Protein AF-A0A7K0M0N7-F1 (afdb_monomer)

Secondary structure (DSSP, 8-state):
----------TT-EEEEEETTHHHHHHHTT-EE--GGG-SEEEEEEETTTB--HHHHHHHHHHHHTT--EEEEEE-----

Structure (mmCIF, N/CA/C/O backbone):
data_AF-A0A7K0M0N7-F1
#
_entry.id   AF-A0A7K0M0N7-F1
#
loop_
_atom_site.group_PDB
_atom_site.id
_atom_site.type_symbol
_atom_site.label_atom_id
_atom_site.label_alt_id
_atom_site.label_comp_id
_atom_site.label_asym_id
_atom_site.label_entity_id
_atom_site.label_seq_id
_atom_site.pdbx_PDB_ins_code
_atom_site.Cartn_x
_atom_site.Cartn_y
_atom_site.Cartn_z
_atom_site.occupancy
_atom_site.B_iso_or_equiv
_atom_site.auth_seq_id
_atom_site.auth_comp_id
_atom_site.auth_asym_id
_atom_site.auth_atom_id
_atom_site.pdbx_PDB_model_num
ATOM 1 N N . MET A 1 1 ? 5.433 -16.964 26.948 1.00 43.97 1 MET A N 1
ATOM 2 C CA . MET A 1 1 ? 4.970 -16.862 25.549 1.00 43.97 1 MET A CA 1
ATOM 3 C C . MET A 1 1 ? 4.186 -15.570 25.431 1.00 43.97 1 MET A C 1
ATOM 5 O O . MET A 1 1 ? 3.287 -15.377 26.239 1.00 43.97 1 MET A O 1
ATOM 9 N N . SER A 1 2 ? 4.560 -14.671 24.519 1.00 58.09 2 SER A N 1
ATOM 10 C CA . SER A 1 2 ? 3.725 -13.505 24.206 1.00 58.09 2 SER A CA 1
ATOM 11 C C . SER A 1 2 ? 2.468 -14.012 23.491 1.00 58.09 2 SER A C 1
ATOM 13 O O . SER A 1 2 ? 2.628 -14.819 22.571 1.00 58.09 2 SER A O 1
ATOM 15 N N . PRO A 1 3 ? 1.243 -13.636 23.892 1.00 58.75 3 PRO A N 1
ATOM 16 C CA . PRO A 1 3 ? 0.074 -13.958 23.093 1.00 58.75 3 PRO A CA 1
ATOM 17 C C . PRO A 1 3 ? 0.236 -13.238 21.752 1.00 58.75 3 PRO A C 1
ATOM 19 O O . PRO A 1 3 ? 0.329 -12.014 21.711 1.00 58.75 3 PRO A O 1
ATOM 22 N N . GLN A 1 4 ? 0.330 -13.989 20.653 1.00 56.72 4 GLN A N 1
ATOM 23 C CA . GLN A 1 4 ? 0.195 -13.401 19.325 1.00 56.72 4 GLN A CA 1
ATOM 24 C C . GLN A 1 4 ? -1.191 -12.760 19.259 1.00 56.72 4 GLN A C 1
ATOM 26 O O . GLN A 1 4 ? -2.209 -13.451 19.226 1.00 56.72 4 GLN A O 1
ATOM 31 N N . ILE A 1 5 ? -1.225 -11.430 19.312 1.00 59.62 5 ILE A N 1
ATOM 32 C CA . ILE A 1 5 ? -2.438 -10.654 19.104 1.00 59.62 5 ILE A CA 1
ATOM 33 C C . ILE A 1 5 ? -2.689 -10.694 17.600 1.00 59.62 5 ILE A C 1
ATOM 35 O O . ILE A 1 5 ? -2.134 -9.899 16.849 1.00 59.62 5 ILE A O 1
ATOM 39 N N . TYR A 1 6 ? -3.485 -11.660 17.157 1.00 54.91 6 TYR A N 1
ATOM 40 C CA . TYR A 1 6 ? -4.168 -11.561 15.877 1.00 54.91 6 TYR A CA 1
ATOM 41 C C . TYR A 1 6 ? -5.444 -10.764 16.152 1.00 54.91 6 TYR A C 1
ATOM 43 O O . TYR A 1 6 ? -6.396 -11.350 16.678 1.00 54.91 6 TYR A O 1
ATOM 51 N N . PRO A 1 7 ? -5.495 -9.441 15.900 1.00 56.25 7 PRO A N 1
ATOM 52 C CA . PRO A 1 7 ? -6.785 -8.770 15.894 1.00 56.25 7 PRO A CA 1
ATOM 53 C C . PRO A 1 7 ? -7.674 -9.540 14.914 1.00 56.25 7 PRO A C 1
ATOM 55 O O . PRO A 1 7 ? -7.242 -9.871 13.808 1.00 56.25 7 PRO A O 1
ATOM 58 N N . GLN A 1 8 ? -8.877 -9.915 15.353 1.00 59.19 8 GLN A N 1
ATOM 59 C CA . GLN A 1 8 ? -9.833 -10.563 14.462 1.00 59.19 8 GLN A CA 1
ATOM 60 C C . GLN A 1 8 ? -9.996 -9.668 13.234 1.00 59.19 8 GLN A C 1
ATOM 62 O O . GLN A 1 8 ? -10.256 -8.472 13.382 1.00 59.19 8 GLN A O 1
ATOM 67 N N . ILE A 1 9 ? -9.796 -10.234 12.040 1.00 60.91 9 ILE A N 1
ATOM 68 C CA . ILE A 1 9 ? -10.017 -9.509 10.789 1.00 60.91 9 ILE A CA 1
ATOM 69 C C . ILE A 1 9 ? -11.478 -9.071 10.818 1.00 60.91 9 ILE A C 1
ATOM 71 O O . ILE A 1 9 ? -12.381 -9.913 10.808 1.00 60.91 9 ILE A O 1
ATOM 75 N N . LYS A 1 10 ? -11.707 -7.761 10.944 1.00 67.19 10 LYS A N 1
ATOM 76 C CA . LYS A 1 10 ? -13.058 -7.208 10.955 1.00 67.19 10 LYS A CA 1
ATOM 77 C C . LYS A 1 10 ? -13.749 -7.625 9.648 1.00 67.19 10 LYS A C 1
ATOM 79 O O . LYS A 1 10 ? -13.104 -7.564 8.600 1.00 67.19 10 LYS A O 1
ATOM 84 N N . PRO A 1 11 ? -15.042 -7.997 9.678 1.00 67.69 11 PRO A N 1
ATOM 85 C CA . PRO A 1 11 ? -15.796 -8.351 8.471 1.00 67.69 11 PRO A CA 1
ATOM 86 C C . PRO A 1 11 ? -15.765 -7.266 7.381 1.00 67.69 11 PRO A C 1
ATOM 88 O O . PRO A 1 11 ? -15.974 -7.567 6.212 1.00 67.69 11 PRO A O 1
ATOM 91 N N . GLU A 1 12 ? -15.474 -6.021 7.765 1.00 83.81 12 GLU A N 1
ATOM 92 C CA . GLU A 1 12 ? -15.436 -4.838 6.905 1.00 83.81 12 GLU A CA 1
ATOM 93 C C . GLU A 1 12 ? -14.076 -4.132 6.984 1.00 83.81 12 GLU A C 1
ATOM 95 O O . GLU A 1 12 ? -14.011 -2.927 7.231 1.00 83.81 12 GLU A O 1
ATOM 100 N N . LEU A 1 13 ? -12.991 -4.893 6.819 1.00 87.56 13 LEU A N 1
ATOM 101 C CA . LEU A 1 13 ? -11.621 -4.379 6.861 1.00 87.56 13 LEU A CA 1
ATOM 102 C C . LEU A 1 13 ? -11.482 -3.102 6.018 1.00 87.56 13 LEU A C 1
ATOM 104 O O . LEU A 1 13 ? -11.711 -3.135 4.807 1.00 87.56 13 LEU A O 1
ATOM 108 N N . GLN A 1 14 ? -11.118 -1.995 6.664 1.00 93.56 14 GLN A N 1
ATOM 109 C CA . GLN A 1 14 ? -10.9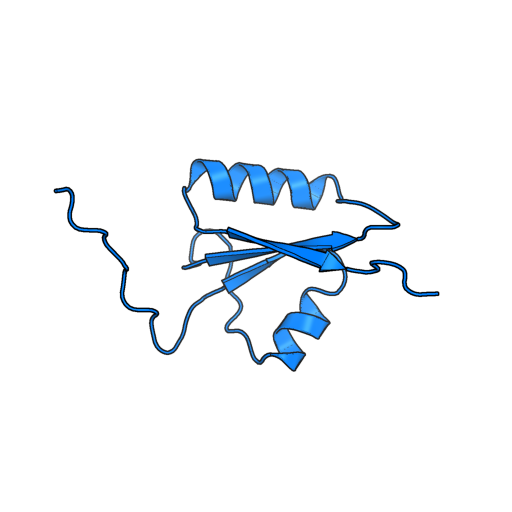11 -0.714 5.997 1.00 93.56 14 GLN A CA 1
ATOM 110 C C . GLN A 1 14 ? -9.472 -0.645 5.491 1.00 93.56 14 GLN A C 1
ATOM 112 O O . GLN A 1 14 ? -8.529 -0.804 6.270 1.00 93.56 14 GLN A O 1
ATOM 117 N N . VAL A 1 15 ? -9.287 -0.430 4.192 1.00 94.88 15 VAL A N 1
ATOM 118 C CA . VAL A 1 15 ? -7.976 -0.563 3.548 1.00 94.88 15 VAL A CA 1
ATOM 119 C C . VAL A 1 15 ? -7.596 0.720 2.825 1.00 94.88 15 VAL A C 1
ATOM 121 O O . VAL A 1 15 ? -8.350 1.224 1.998 1.00 94.88 15 VAL A O 1
ATOM 124 N N . CYS A 1 16 ? -6.397 1.229 3.084 1.00 96.31 16 CYS A N 1
ATOM 125 C CA . CYS A 1 16 ? -5.798 2.261 2.245 1.00 96.31 16 CYS A CA 1
ATOM 126 C C . CYS A 1 16 ? -5.060 1.585 1.083 1.00 96.31 16 CYS A C 1
ATOM 128 O O . CYS A 1 16 ? -4.179 0.761 1.318 1.00 96.31 16 CYS A O 1
ATOM 130 N N . VAL A 1 17 ? -5.413 1.897 -0.166 1.00 96.19 17 VAL A N 1
ATOM 131 C CA . VAL A 1 17 ? -4.760 1.312 -1.350 1.00 96.19 17 VAL A CA 1
ATOM 132 C C . VAL A 1 17 ? -4.039 2.407 -2.117 1.00 96.19 17 VAL A C 1
ATOM 134 O O . VAL A 1 17 ? -4.645 3.398 -2.516 1.00 96.19 17 VAL A O 1
ATOM 137 N N . VAL A 1 18 ? -2.739 2.220 -2.315 1.00 95.38 18 VAL A N 1
ATOM 138 C CA . VAL A 1 18 ? -1.808 3.234 -2.819 1.00 95.38 18 VAL A CA 1
ATOM 139 C C . VAL A 1 18 ? -1.059 2.672 -4.022 1.00 95.38 18 VAL A C 1
ATOM 141 O O . VAL A 1 18 ? -0.758 1.479 -4.058 1.00 95.38 18 VAL A O 1
ATOM 144 N N . GLY A 1 19 ? -0.742 3.522 -4.998 1.00 93.50 19 GLY A N 1
ATOM 145 C CA . GLY A 1 19 ? 0.002 3.148 -6.200 1.00 93.50 19 GLY A CA 1
ATOM 146 C C . GLY A 1 19 ? -0.852 2.995 -7.462 1.00 93.50 19 GLY A C 1
ATOM 147 O O . GLY A 1 19 ? -2.072 3.194 -7.469 1.00 93.50 19 GLY A O 1
ATOM 148 N N . LYS A 1 20 ? -0.178 2.660 -8.566 1.00 90.50 20 LYS A N 1
ATOM 149 C CA . LYS A 1 20 ? -0.778 2.500 -9.901 1.00 90.50 20 LYS A CA 1
ATOM 150 C C . LYS A 1 20 ? -1.867 1.418 -9.883 1.00 90.50 20 LYS A C 1
ATOM 152 O O . LYS A 1 20 ? -1.699 0.386 -9.242 1.00 90.50 20 LYS A O 1
ATOM 157 N N . SER A 1 21 ? -2.978 1.654 -10.585 1.00 88.69 21 SER A N 1
ATOM 158 C CA . SER A 1 21 ? -4.153 0.759 -10.627 1.00 88.69 21 SER A CA 1
ATOM 159 C C . SER A 1 21 ? -4.857 0.522 -9.279 1.00 88.69 21 SER A C 1
ATOM 161 O O . SER A 1 21 ? -5.689 -0.377 -9.166 1.00 88.69 21 SER A O 1
ATOM 163 N N . SER A 1 22 ? -4.595 1.344 -8.255 1.00 91.12 22 SER A N 1
ATOM 164 C CA . SER A 1 22 ? -5.254 1.239 -6.942 1.00 91.12 22 SER A CA 1
ATOM 165 C C . SER A 1 22 ? -6.780 1.280 -7.023 1.00 91.12 22 SER A C 1
ATOM 167 O O . SER A 1 22 ? -7.439 0.469 -6.370 1.00 91.12 22 SER A O 1
ATOM 169 N N . GLY A 1 23 ? -7.343 2.165 -7.852 1.00 90.69 23 GLY A N 1
ATOM 170 C CA . GLY A 1 23 ? -8.788 2.249 -8.086 1.00 90.69 23 GLY A CA 1
ATOM 171 C C . GLY A 1 23 ? -9.365 0.955 -8.667 1.00 90.69 23 GLY A C 1
ATOM 172 O O . GLY A 1 23 ? -10.290 0.385 -8.096 1.00 90.69 23 GLY A O 1
ATOM 173 N N . GLU A 1 24 ? -8.756 0.445 -9.739 1.00 91.00 24 GLU A N 1
ATOM 174 C CA . GLU A 1 24 ? -9.186 -0.776 -10.438 1.00 91.00 24 GLU A CA 1
ATOM 175 C C . GLU A 1 24 ? -9.118 -2.010 -9.527 1.00 91.00 24 GLU A C 1
ATOM 177 O O . GLU A 1 24 ? -10.067 -2.790 -9.450 1.00 91.00 24 GLU A O 1
ATOM 182 N N . ILE A 1 25 ? -8.012 -2.176 -8.792 1.00 88.56 25 ILE A N 1
ATOM 183 C CA . ILE A 1 25 ? -7.826 -3.291 -7.853 1.00 88.56 25 ILE A CA 1
ATOM 184 C C . ILE A 1 25 ? -8.859 -3.223 -6.728 1.00 88.56 25 ILE A C 1
ATOM 186 O O . ILE A 1 25 ? -9.439 -4.241 -6.346 1.00 88.56 25 ILE A O 1
ATOM 190 N N . SER A 1 26 ? -9.110 -2.027 -6.206 1.00 91.75 26 SER A N 1
ATOM 191 C CA . SER A 1 26 ? -10.036 -1.858 -5.088 1.00 91.75 26 SER A CA 1
ATOM 192 C C . SER A 1 26 ? -11.477 -2.117 -5.492 1.00 91.75 26 SER A C 1
ATOM 194 O O . SER A 1 26 ? -12.213 -2.744 -4.732 1.00 91.75 26 SER A O 1
ATOM 196 N N . GLU A 1 27 ? -11.861 -1.718 -6.703 1.00 91.94 27 GLU A N 1
ATOM 197 C CA . GLU A 1 27 ? -13.164 -2.050 -7.274 1.00 91.94 27 GLU A CA 1
ATOM 198 C C . GLU A 1 27 ? -13.299 -3.558 -7.528 1.00 91.94 27 GLU A C 1
ATOM 200 O O . GLU A 1 27 ? -14.271 -4.174 -7.085 1.00 91.94 27 GLU A O 1
ATOM 205 N N . TYR A 1 28 ? -12.303 -4.179 -8.171 1.00 90.88 28 TYR A N 1
ATOM 206 C CA . TYR A 1 28 ? -12.327 -5.602 -8.517 1.00 90.88 28 TYR A CA 1
ATOM 207 C C . TYR A 1 28 ? -12.489 -6.506 -7.286 1.00 90.88 28 TYR A C 1
ATOM 209 O O . TYR A 1 28 ? -13.319 -7.419 -7.282 1.00 90.88 28 TYR A O 1
ATOM 217 N N . PHE A 1 29 ? -11.730 -6.234 -6.220 1.00 88.75 29 PHE A N 1
ATOM 218 C CA . PHE A 1 29 ? -11.804 -6.989 -4.965 1.00 88.75 29 PHE A CA 1
ATOM 219 C C . PHE A 1 29 ? -12.875 -6.474 -3.995 1.00 88.75 29 PHE A C 1
ATOM 221 O O . PHE A 1 29 ? -13.046 -7.067 -2.930 1.00 88.75 29 PHE A O 1
ATOM 228 N N . LYS A 1 30 ? -13.611 -5.414 -4.356 1.00 90.94 30 LYS A N 1
AT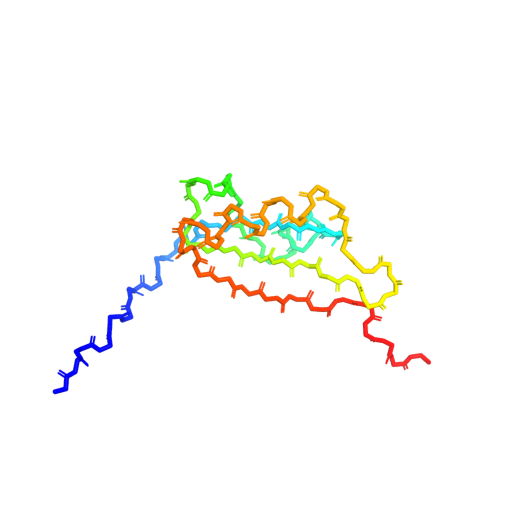OM 229 C CA . LYS A 1 30 ? -14.632 -4.768 -3.513 1.00 90.94 30 LYS A CA 1
ATOM 230 C C . LYS A 1 30 ? -14.088 -4.391 -2.130 1.00 90.94 30 LYS A C 1
ATOM 232 O O . LYS A 1 30 ? -14.703 -4.689 -1.107 1.00 90.94 30 LYS A O 1
ATOM 237 N N . LEU A 1 31 ? -12.905 -3.780 -2.108 1.00 91.50 31 LEU A N 1
ATOM 238 C CA . LEU A 1 31 ? -12.253 -3.338 -0.877 1.00 91.50 31 LEU A CA 1
ATOM 239 C C . LEU A 1 31 ? -12.953 -2.095 -0.319 1.00 91.50 31 LEU A C 1
ATOM 241 O O . LEU A 1 31 ? -13.286 -1.174 -1.066 1.00 91.50 31 LEU A O 1
ATOM 245 N N . ASN A 1 32 ? -13.114 -2.037 1.003 1.00 93.56 32 ASN A N 1
ATOM 246 C CA . ASN A 1 32 ? -13.614 -0.843 1.681 1.00 93.56 32 ASN A CA 1
ATOM 247 C C . ASN A 1 32 ? -12.479 0.178 1.797 1.00 93.56 32 ASN A C 1
ATOM 249 O O . ASN A 1 32 ? -11.697 0.143 2.749 1.00 93.56 32 ASN A O 1
ATOM 253 N N . GLN A 1 33 ? -12.350 1.048 0.795 1.00 93.50 33 GLN A N 1
ATOM 254 C CA . GLN A 1 33 ? -11.305 2.064 0.796 1.00 93.50 33 GLN A CA 1
ATOM 255 C C . GLN A 1 33 ? -11.537 3.134 1.863 1.00 93.50 33 GLN A C 1
ATOM 257 O O . GLN A 1 33 ? -12.638 3.666 1.998 1.00 93.50 33 GLN A O 1
ATOM 262 N N . THR A 1 34 ? -10.466 3.503 2.560 1.00 95.31 34 THR A N 1
ATOM 263 C CA . THR A 1 34 ? -10.466 4.601 3.531 1.00 95.31 34 THR A CA 1
ATOM 264 C C . THR A 1 34 ? -9.120 5.342 3.512 1.00 95.31 34 THR A C 1
ATOM 266 O O . THR A 1 34 ? -8.117 4.763 3.074 1.00 95.31 34 THR A O 1
ATOM 269 N N . PRO A 1 35 ? -9.051 6.609 3.966 1.00 95.12 35 PRO A N 1
ATOM 270 C CA . PRO A 1 35 ? -7.780 7.297 4.185 1.00 95.12 35 PRO A CA 1
ATOM 271 C C . PRO A 1 35 ? -6.882 6.542 5.174 1.00 95.12 35 PRO A C 1
ATOM 273 O O . PRO A 1 35 ? -7.375 5.901 6.101 1.00 95.12 35 PRO A O 1
ATOM 276 N N . LEU A 1 36 ? -5.561 6.638 5.004 1.00 95.25 36 LEU A N 1
ATOM 277 C CA . LEU A 1 36 ? -4.583 5.880 5.793 1.00 95.25 36 LEU A CA 1
ATOM 278 C C . LEU A 1 36 ? -4.768 6.041 7.311 1.00 95.25 36 LEU A C 1
ATOM 280 O O . LEU A 1 36 ? -4.622 5.074 8.053 1.00 95.25 36 LEU A O 1
ATOM 284 N N . GLU A 1 37 ? -5.144 7.232 7.772 1.00 94.12 37 GLU A N 1
ATOM 285 C CA . GLU A 1 37 ? -5.353 7.563 9.187 1.00 94.12 37 GLU A CA 1
ATOM 286 C C . GLU A 1 37 ? -6.505 6.776 9.829 1.00 94.12 37 GLU A C 1
ATOM 288 O O . GLU A 1 37 ? -6.612 6.710 11.052 1.00 94.12 37 GLU A O 1
ATOM 293 N N . GLN A 1 38 ? -7.384 6.203 9.007 1.00 93.81 38 GLN A N 1
ATOM 294 C CA . GLN A 1 38 ? -8.559 5.434 9.415 1.00 93.81 38 GLN A CA 1
ATOM 29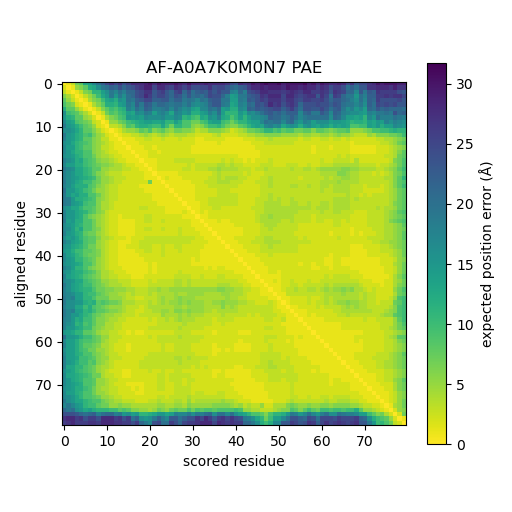5 C C . GLN A 1 38 ? -8.457 3.960 8.999 1.00 93.81 38 GLN A C 1
ATOM 297 O O . GLN A 1 38 ? -9.387 3.190 9.243 1.00 93.81 38 GLN A O 1
ATOM 302 N N . ALA A 1 39 ? -7.360 3.565 8.351 1.00 94.38 39 ALA A N 1
ATOM 303 C CA . ALA A 1 39 ? -7.205 2.244 7.769 1.00 94.38 39 ALA A CA 1
ATOM 304 C C . ALA A 1 39 ? -6.799 1.200 8.816 1.00 94.38 39 ALA A C 1
ATOM 306 O O . ALA A 1 39 ? -5.903 1.419 9.630 1.00 94.38 39 ALA A O 1
ATOM 307 N N . ASP A 1 40 ? -7.423 0.024 8.748 1.00 93.12 40 ASP 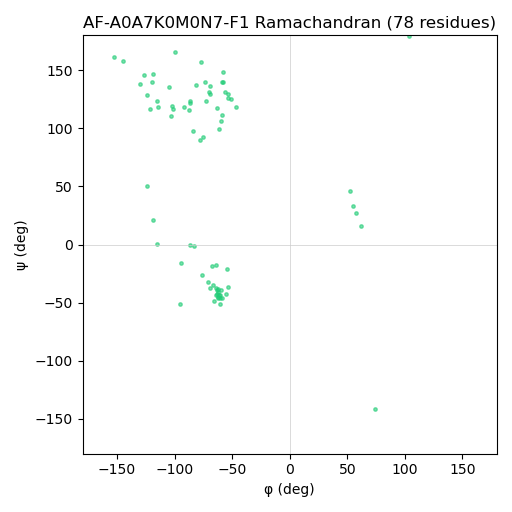A N 1
ATOM 308 C CA . ASP A 1 40 ? -6.988 -1.151 9.504 1.00 93.12 40 ASP A CA 1
ATOM 309 C C . ASP A 1 40 ? -5.731 -1.784 8.864 1.00 93.12 40 ASP A C 1
ATOM 311 O O . ASP A 1 40 ? -4.950 -2.448 9.547 1.00 93.12 40 ASP A O 1
ATOM 315 N N . ALA A 1 41 ? -5.542 -1.600 7.550 1.00 93.62 41 ALA A N 1
ATOM 316 C CA . ALA A 1 41 ? -4.389 -2.075 6.788 1.00 93.62 41 ALA A CA 1
ATOM 317 C C . ALA A 1 41 ? -4.109 -1.198 5.554 1.00 93.62 41 ALA A C 1
ATOM 319 O O . ALA A 1 41 ? -4.993 -0.501 5.054 1.00 93.62 41 ALA A O 1
ATOM 320 N N . ALA A 1 42 ? -2.895 -1.285 5.016 1.00 95.88 42 ALA A N 1
ATOM 321 C CA . ALA A 1 42 ? -2.512 -0.637 3.765 1.00 95.88 42 ALA A CA 1
ATOM 322 C C . ALA A 1 42 ? -2.085 -1.660 2.698 1.00 95.88 42 ALA A C 1
ATOM 324 O O . ALA A 1 42 ? -1.493 -2.695 3.008 1.00 95.88 42 ALA A O 1
ATOM 325 N N . ILE A 1 43 ? -2.361 -1.363 1.429 1.00 95.81 43 ILE A N 1
ATOM 326 C CA . ILE A 1 43 ? -1.857 -2.102 0.268 1.00 95.81 43 ILE A CA 1
ATOM 327 C C . ILE A 1 43 ? -1.082 -1.122 -0.606 1.00 95.81 43 ILE A C 1
ATOM 329 O O . ILE A 1 43 ? -1.662 -0.191 -1.163 1.00 95.81 43 ILE A O 1
ATOM 333 N N . PHE A 1 44 ? 0.218 -1.355 -0.755 1.00 95.69 44 PHE A N 1
ATOM 334 C CA . PHE A 1 44 ? 1.078 -0.582 -1.645 1.00 95.69 44 PHE A CA 1
ATOM 335 C C . PHE A 1 44 ? 1.320 -1.367 -2.924 1.00 95.69 44 PHE A C 1
ATOM 337 O O . PHE A 1 44 ? 1.917 -2.445 -2.897 1.00 95.69 44 PHE A O 1
ATOM 344 N N . ILE A 1 45 ? 0.854 -0.825 -4.043 1.00 94.19 45 ILE A N 1
ATOM 345 C CA . ILE A 1 45 ? 1.052 -1.399 -5.366 1.00 94.19 45 ILE A CA 1
ATOM 346 C C . ILE A 1 45 ? 2.316 -0.795 -5.962 1.00 94.19 45 ILE A C 1
ATOM 348 O O . ILE A 1 45 ? 2.401 0.415 -6.173 1.00 94.19 45 ILE A O 1
ATOM 352 N N . VAL A 1 46 ? 3.295 -1.646 -6.245 1.00 93.06 46 VAL A N 1
ATOM 353 C CA . VAL A 1 46 ? 4.572 -1.252 -6.836 1.00 93.06 46 VAL A CA 1
ATOM 354 C C . VAL A 1 46 ? 4.669 -1.877 -8.214 1.00 93.06 46 VAL A C 1
ATOM 356 O O . VAL A 1 46 ? 4.680 -3.100 -8.344 1.00 93.06 46 VAL A O 1
ATOM 359 N N . SER A 1 47 ? 4.758 -1.042 -9.243 1.00 90.12 47 SER A N 1
ATOM 360 C CA . SER A 1 47 ? 5.039 -1.523 -10.589 1.00 90.12 47 SER A CA 1
ATOM 361 C C . SER A 1 47 ? 6.484 -2.012 -10.664 1.00 90.12 47 SER A C 1
ATOM 363 O O . SER A 1 47 ? 7.407 -1.296 -10.278 1.00 90.12 47 SER A O 1
ATOM 365 N N . ALA A 1 48 ? 6.709 -3.211 -11.199 1.00 90.31 48 ALA A N 1
ATOM 366 C CA . ALA A 1 48 ? 8.060 -3.684 -11.494 1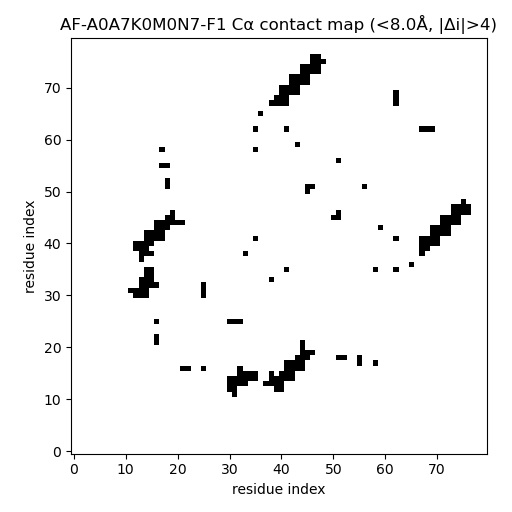.00 90.31 48 ALA A CA 1
ATOM 367 C C . ALA A 1 48 ? 8.737 -2.893 -12.635 1.00 90.31 48 ALA A C 1
ATOM 369 O O . ALA A 1 48 ? 9.960 -2.941 -12.761 1.00 90.31 48 ALA A O 1
ATOM 370 N N . VAL A 1 49 ? 7.958 -2.177 -13.454 1.00 90.06 49 VAL A N 1
ATOM 371 C CA . VAL A 1 49 ? 8.431 -1.405 -14.614 1.00 90.06 49 VAL A CA 1
ATOM 372 C C . VAL A 1 49 ? 8.651 0.063 -14.248 1.00 90.06 49 VAL A C 1
ATOM 374 O O . VAL A 1 49 ? 9.725 0.609 -14.490 1.00 90.06 49 VAL A O 1
ATOM 377 N N . ASP A 1 50 ? 7.646 0.687 -13.638 1.00 89.50 50 ASP A N 1
ATOM 378 C CA . ASP A 1 50 ? 7.612 2.115 -13.318 1.00 89.50 50 ASP A CA 1
ATOM 379 C C . ASP A 1 50 ? 8.100 2.414 -11.889 1.00 89.50 50 ASP A C 1
ATOM 381 O O . ASP A 1 50 ? 8.416 3.557 -11.559 1.00 89.50 50 ASP A O 1
ATOM 385 N N . GLY A 1 51 ? 8.172 1.399 -11.023 1.00 89.06 51 GLY A N 1
ATOM 386 C CA . GLY A 1 51 ? 8.541 1.556 -9.620 1.00 89.06 51 GLY A CA 1
ATOM 387 C C . GLY A 1 51 ? 7.433 2.189 -8.775 1.00 89.06 51 GLY A C 1
ATOM 388 O O . GLY A 1 51 ? 6.250 1.875 -8.921 1.00 89.06 51 GLY A O 1
ATOM 389 N N . ILE A 1 52 ? 7.841 3.052 -7.840 1.00 89.44 52 ILE A N 1
ATOM 390 C CA . ILE A 1 52 ? 6.973 3.764 -6.893 1.00 89.44 52 ILE A CA 1
ATOM 391 C C . ILE A 1 52 ? 7.118 5.280 -7.080 1.00 89.44 52 ILE A C 1
ATOM 393 O O . ILE A 1 52 ? 8.227 5.783 -7.276 1.00 89.44 52 ILE A O 1
ATOM 397 N N . SER A 1 53 ? 6.007 6.018 -7.010 1.00 90.12 53 SER A N 1
ATOM 398 C CA . SER A 1 53 ? 6.025 7.480 -7.115 1.00 90.12 53 SER A CA 1
ATOM 399 C C . SER A 1 53 ? 6.490 8.150 -5.815 1.00 90.12 53 SER A C 1
ATOM 401 O O . SER A 1 53 ? 6.365 7.587 -4.729 1.00 90.12 53 SER A O 1
ATOM 403 N N . ALA A 1 54 ? 6.994 9.388 -5.899 1.00 90.00 54 ALA A N 1
ATOM 404 C CA . ALA A 1 54 ? 7.409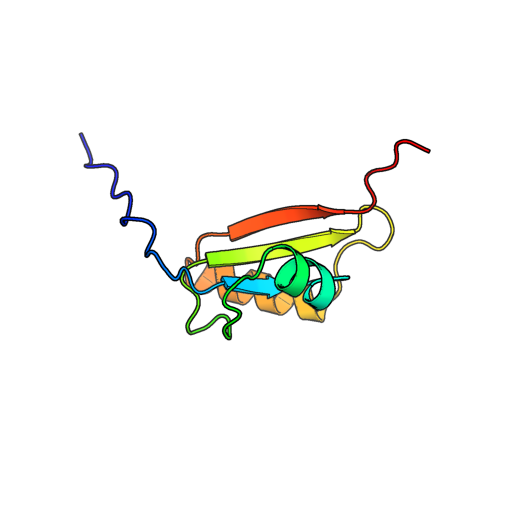 10.145 -4.714 1.00 90.00 54 ALA A CA 1
ATOM 405 C C . ALA A 1 54 ? 6.254 10.363 -3.716 1.00 90.00 54 ALA A C 1
ATOM 407 O O . ALA A 1 54 ? 6.453 10.216 -2.513 1.00 90.00 54 ALA A O 1
ATOM 408 N N . SER A 1 55 ? 5.042 10.631 -4.212 1.00 89.31 55 SER A N 1
ATOM 409 C CA . SER A 1 55 ? 3.843 10.767 -3.377 1.00 89.31 55 SER A CA 1
ATOM 410 C C . SER A 1 55 ? 3.474 9.468 -2.659 1.00 89.31 55 SER A C 1
ATOM 412 O O . SER A 1 55 ? 3.080 9.500 -1.497 1.00 89.31 55 SER A O 1
ATOM 414 N N . ASP A 1 56 ? 3.652 8.311 -3.303 1.00 92.19 56 ASP A N 1
ATOM 415 C CA . ASP A 1 56 ? 3.366 7.017 -2.671 1.00 92.19 56 ASP A CA 1
ATOM 416 C C . ASP A 1 56 ? 4.404 6.671 -1.585 1.00 92.19 56 ASP A C 1
ATOM 418 O O . ASP A 1 56 ? 4.065 6.052 -0.575 1.00 92.19 56 ASP A O 1
ATOM 422 N N . ILE A 1 57 ? 5.664 7.103 -1.753 1.00 93.38 57 ILE A N 1
ATOM 423 C CA . ILE A 1 57 ? 6.724 6.947 -0.740 1.00 93.38 57 ILE A CA 1
ATOM 424 C C . ILE A 1 57 ? 6.375 7.713 0.542 1.00 93.38 57 ILE A C 1
ATOM 426 O O . ILE A 1 57 ? 6.617 7.208 1.641 1.00 93.38 57 ILE A O 1
ATOM 430 N N . GLU A 1 58 ? 5.821 8.921 0.432 1.00 95.31 58 GLU A N 1
ATOM 431 C CA . GLU A 1 58 ? 5.382 9.699 1.598 1.00 95.31 58 GLU A CA 1
ATOM 432 C C . GLU A 1 58 ? 4.299 8.945 2.378 1.00 95.31 58 GLU A C 1
ATOM 434 O O . GLU A 1 58 ? 4.435 8.760 3.587 1.00 95.31 58 GLU A O 1
ATOM 439 N N . ILE A 1 59 ? 3.304 8.392 1.679 1.00 94.94 59 ILE A N 1
ATOM 440 C CA . ILE A 1 59 ? 2.228 7.603 2.295 1.00 94.94 59 ILE A CA 1
ATOM 441 C C . ILE A 1 59 ? 2.779 6.327 2.954 1.00 94.94 59 ILE A C 1
ATOM 443 O O . ILE A 1 59 ? 2.359 5.969 4.056 1.00 94.94 59 ILE A O 1
ATOM 447 N N . TRP A 1 60 ? 3.761 5.655 2.343 1.00 94.31 60 TRP A N 1
ATOM 448 C CA . TRP A 1 60 ? 4.435 4.507 2.965 1.00 94.31 60 TRP A CA 1
ATOM 449 C C . TRP A 1 60 ? 5.153 4.914 4.257 1.00 94.31 60 TRP A C 1
ATOM 451 O O . TRP A 1 60 ? 5.018 4.251 5.289 1.00 94.31 60 TRP A O 1
ATOM 461 N N . ASN A 1 61 ? 5.876 6.034 4.251 1.00 95.25 61 ASN A N 1
ATOM 462 C CA . ASN A 1 61 ? 6.525 6.529 5.463 1.00 95.25 61 ASN A CA 1
ATOM 463 C C . ASN A 1 61 ? 5.515 6.828 6.572 1.00 95.25 61 ASN A C 1
ATOM 465 O O . ASN A 1 61 ? 5.732 6.396 7.704 1.00 95.25 61 ASN A O 1
ATOM 469 N N . THR A 1 62 ? 4.387 7.457 6.245 1.00 96.25 62 THR A N 1
ATOM 470 C CA . THR A 1 62 ? 3.298 7.681 7.203 1.00 96.25 62 THR A CA 1
ATOM 471 C C . THR A 1 62 ? 2.732 6.362 7.734 1.00 96.25 62 THR A C 1
ATOM 473 O O . THR A 1 62 ? 2.567 6.211 8.942 1.00 96.25 62 THR A O 1
ATOM 476 N N . ALA A 1 63 ? 2.505 5.358 6.882 1.00 95.62 63 ALA A N 1
ATOM 477 C CA . ALA A 1 63 ? 1.987 4.057 7.318 1.00 95.62 63 ALA A CA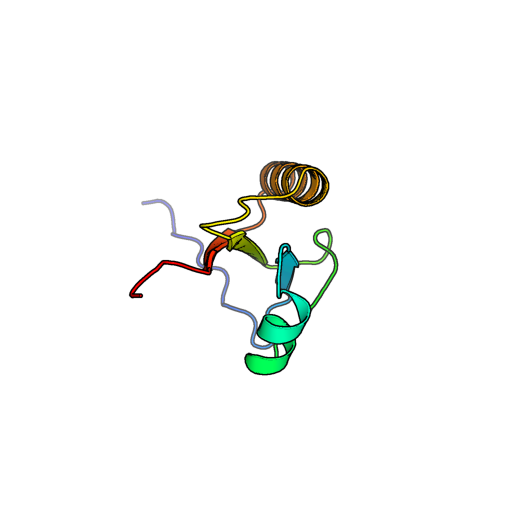 1
ATOM 478 C C . ALA A 1 63 ? 2.946 3.355 8.291 1.00 95.62 63 ALA A C 1
ATOM 480 O O . ALA A 1 63 ? 2.513 2.757 9.278 1.00 95.62 63 ALA A O 1
ATOM 481 N N . ARG A 1 64 ? 4.258 3.481 8.049 1.00 94.00 64 ARG A N 1
ATOM 482 C CA . ARG A 1 64 ? 5.314 2.994 8.948 1.00 94.00 64 ARG A CA 1
ATOM 483 C C . ARG A 1 64 ? 5.291 3.718 10.294 1.00 94.00 64 ARG A C 1
ATOM 485 O O . ARG A 1 64 ? 5.445 3.065 11.321 1.00 94.00 64 ARG A O 1
ATOM 492 N N . GLU A 1 65 ? 5.115 5.036 10.301 1.00 95.75 65 GLU A N 1
ATOM 493 C CA . GLU A 1 65 ? 5.038 5.844 11.528 1.00 95.75 65 GLU A CA 1
ATOM 494 C C . GLU A 1 65 ? 3.787 5.538 12.358 1.00 95.75 65 GLU A C 1
ATOM 496 O O . GLU A 1 65 ? 3.850 5.515 13.587 1.00 95.75 65 GLU A O 1
ATOM 501 N N . LEU A 1 66 ? 2.673 5.239 11.690 1.00 92.69 66 LEU A N 1
ATOM 502 C CA . LEU A 1 66 ? 1.406 4.852 12.311 1.00 92.69 66 LEU A CA 1
ATOM 503 C C . LEU A 1 66 ? 1.332 3.360 12.680 1.00 92.69 66 LEU A C 1
ATOM 505 O O . LEU A 1 66 ? 0.332 2.926 13.249 1.00 92.69 66 LEU A O 1
ATOM 509 N N . TYR A 1 67 ? 2.373 2.573 12.384 1.00 93.25 67 TYR A N 1
ATOM 510 C CA . TYR A 1 67 ? 2.410 1.117 12.579 1.00 93.25 67 TYR A CA 1
ATOM 511 C C . TYR A 1 67 ? 1.251 0.369 11.889 1.00 93.25 67 TYR A C 1
ATOM 513 O O . TYR A 1 67 ? 0.792 -0.664 12.381 1.00 93.25 67 TYR A O 1
ATOM 521 N N . VAL A 1 68 ? 0.789 0.868 10.737 1.00 94.31 68 VAL A N 1
ATOM 522 C CA . VAL A 1 68 ? -0.300 0.251 9.967 1.00 94.31 68 VAL A CA 1
ATOM 523 C C . VAL A 1 68 ? 0.209 -1.029 9.284 1.00 94.31 68 VAL A C 1
ATOM 525 O O . VAL A 1 68 ? 1.170 -0.977 8.505 1.00 94.31 68 VAL A O 1
ATOM 528 N N . PRO A 1 69 ? -0.418 -2.197 9.527 1.00 94.00 69 PRO A N 1
ATOM 529 C CA . PRO A 1 69 ? -0.079 -3.434 8.831 1.00 94.00 69 PRO A CA 1
ATOM 530 C C . PRO A 1 69 ? -0.200 -3.264 7.316 1.00 94.00 69 PRO A C 1
ATOM 532 O O . PRO A 1 69 ? -1.206 -2.761 6.823 1.00 94.00 69 PRO A O 1
ATOM 535 N N . SER A 1 70 ? 0.826 -3.680 6.576 1.00 94.38 70 SER A N 1
ATOM 536 C CA . SER A 1 70 ? 0.942 -3.357 5.152 1.00 94.38 70 SER A CA 1
ATOM 537 C C . SER A 1 70 ? 1.220 -4.590 4.291 1.00 94.38 70 SER A C 1
ATOM 539 O O . SER A 1 70 ? 2.055 -5.426 4.643 1.00 94.38 70 SER A O 1
ATOM 541 N N . LEU A 1 71 ? 0.550 -4.675 3.142 1.00 94.19 71 LEU A N 1
ATOM 542 C CA . LEU A 1 71 ? 0.822 -5.618 2.058 1.00 94.19 71 LEU A CA 1
ATOM 543 C C . LEU A 1 71 ? 1.509 -4.875 0.907 1.00 94.19 71 LEU A C 1
ATOM 545 O O . LEU A 1 71 ? 1.056 -3.805 0.507 1.00 94.19 71 LEU A O 1
ATOM 549 N N . ILE A 1 72 ? 2.563 -5.461 0.340 1.00 93.69 72 ILE A N 1
ATOM 550 C CA . ILE A 1 72 ? 3.168 -4.968 -0.903 1.00 93.69 72 ILE A CA 1
ATOM 551 C C . ILE A 1 72 ? 2.700 -5.860 -2.050 1.00 93.69 72 ILE A C 1
ATOM 553 O O . ILE A 1 72 ? 2.969 -7.063 -2.052 1.00 93.69 72 ILE A O 1
ATOM 557 N N . LEU A 1 73 ? 2.003 -5.275 -3.020 1.00 92.31 73 LEU A N 1
ATOM 558 C CA . LEU A 1 73 ? 1.586 -5.938 -4.248 1.00 92.31 73 LEU A CA 1
ATOM 559 C C . LEU A 1 73 ? 2.509 -5.487 -5.375 1.00 92.31 73 LEU A C 1
ATOM 561 O O . LEU A 1 73 ? 2.465 -4.335 -5.790 1.00 92.31 73 LEU A O 1
ATOM 565 N N . ILE A 1 74 ? 3.350 -6.391 -5.872 1.00 91.38 74 ILE A N 1
ATOM 566 C CA . ILE A 1 74 ? 4.198 -6.083 -7.025 1.00 91.38 74 ILE A CA 1
ATOM 567 C C . ILE A 1 74 ? 3.405 -6.401 -8.293 1.00 91.38 74 ILE A C 1
ATOM 569 O O . ILE A 1 74 ? 3.025 -7.551 -8.518 1.00 91.38 74 ILE A O 1
ATOM 573 N N . SER A 1 75 ? 3.118 -5.377 -9.091 1.00 88.12 75 SER A N 1
ATOM 574 C CA . SER A 1 75 ? 2.413 -5.486 -10.367 1.00 88.12 75 SER A CA 1
ATOM 575 C C . SER A 1 75 ? 3.394 -5.466 -11.535 1.00 88.12 75 SER A C 1
ATOM 577 O O . SER A 1 75 ? 4.573 -5.151 -11.376 1.00 88.12 75 SER A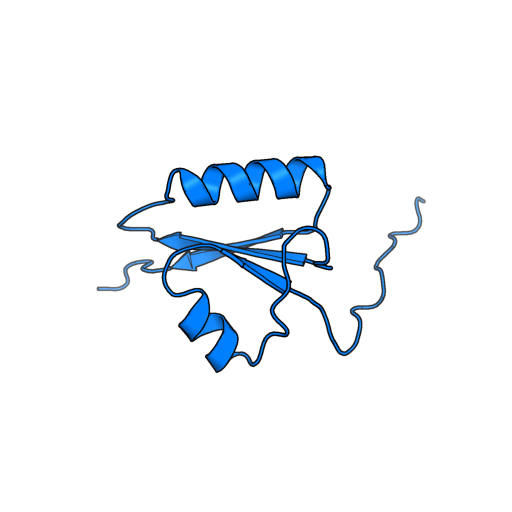 O 1
ATOM 579 N N . GLU A 1 76 ? 2.911 -5.846 -12.722 1.00 86.56 76 GLU A N 1
ATOM 580 C CA . GLU A 1 76 ? 3.715 -5.839 -13.956 1.00 86.56 76 GLU A CA 1
ATOM 581 C C . GLU A 1 76 ? 4.988 -6.707 -13.840 1.00 86.56 76 GLU A C 1
ATOM 583 O O . GLU A 1 76 ? 5.980 -6.488 -14.530 1.00 86.56 76 GLU A O 1
ATOM 588 N N . LEU A 1 77 ? 4.930 -7.738 -12.980 1.00 81.38 77 LEU A N 1
ATOM 589 C CA . LEU A 1 77 ? 5.880 -8.845 -12.929 1.00 81.38 77 LEU A CA 1
ATOM 590 C C . LEU A 1 77 ? 5.812 -9.564 -14.280 1.00 81.38 77 LEU A C 1
ATOM 592 O O . LEU A 1 77 ? 4.876 -10.312 -14.556 1.00 81.38 77 LEU A O 1
ATOM 596 N N . SER A 1 78 ? 6.754 -9.279 -15.165 1.00 71.88 78 SER A N 1
ATOM 597 C CA . SER A 1 78 ? 6.826 -9.876 -16.495 1.00 71.88 78 SER A CA 1
ATOM 598 C C . SER A 1 78 ? 6.749 -11.409 -16.448 1.00 71.88 78 SER A C 1
ATOM 600 O O . SER A 1 78 ? 7.596 -12.038 -15.820 1.00 71.88 78 SER A O 1
ATOM 602 N N . ASN A 1 79 ? 5.801 -11.990 -17.193 1.00 56.09 79 ASN A N 1
ATOM 603 C CA . ASN A 1 79 ? 5.917 -13.328 -17.799 1.00 56.09 79 ASN A CA 1
ATOM 604 C C . ASN A 1 79 ? 5.830 -13.243 -19.344 1.00 56.09 79 ASN A C 1
ATOM 606 O O . ASN A 1 79 ? 5.450 -14.219 -19.988 1.00 56.09 79 ASN A O 1
ATOM 610 N N . GLY A 1 80 ? 6.096 -12.065 -19.926 1.00 48.41 80 GLY A N 1
ATOM 611 C CA . GLY A 1 80 ? 6.113 -11.842 -21.377 1.00 48.41 80 GLY A CA 1
ATOM 612 C C . GLY A 1 80 ? 7.481 -12.121 -21.972 1.00 48.41 80 GLY A C 1
ATOM 613 O O . GLY A 1 80 ? 8.445 -11.517 -21.455 1.00 48.41 80 GLY A O 1
#

Nearest PDB structures (foldseek):
  4tmx-assembly1_A  TM=8.653E-01  e=1.190E-01  Thermochaetoides thermophila
  7pub-assembly1_IA  TM=8.706E-01  e=1.910E-01  Trypanosoma brucei brucei
  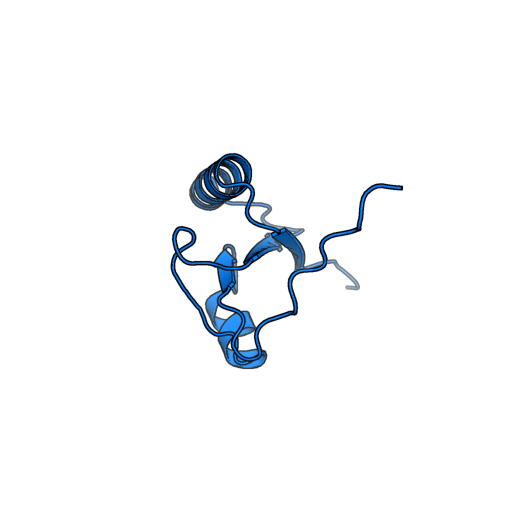3wbi-assembly1_A  TM=7.818E-01  e=2.865E-01  Saccharomyces cerevisiae S288C
  7syx-assembly1_x  TM=8.101E-01  e=5.265E-01  Oryctolagus cuniculus
  2hm7-assembly1_A  TM=5.905E-01  e=5.242E+00  Alicyclobacillus acidocaldarius

Radius of gyration: 13.86 Å; Cα contacts (8 Å, |Δi|>4): 110; chains: 1; bounding box: 24×28×47 Å

Solvent-accessible surface area (backbone atoms only — not comparable to full-atom values): 4874 Å² total; per-residue (Å²): 132,83,81,82,82,71,74,76,81,55,98,73,55,28,30,19,64,39,48,77,63,30,68,60,53,33,59,75,71,65,54,46,72,39,60,68,95,72,27,70,28,35,37,41,34,31,35,69,80,81,44,72,54,75,71,50,52,52,53,50,53,51,34,62,76,71,67,44,51,71,47,80,44,74,39,74,71,79,90,125

Mean predicted aligned error: 6.32 Å

pLDDT: mean 86.43, std 13.45, range [43.97, 96.31]

Sequence (80 aa):
MSPQIYPQIKPELQVCVVGKSSGEISEYFKLNQTPLEQADAAIFIVSAVDGISASDIEIWNTARELYVPSLILISELSNG

Foldseek 3Di:
DPPPPPPPCPPQFEEDEDDDCSVVVCVVVVHNYDPLVPGQAYEYEAEPVPGHDPVRVVVVVVCVVVVHHYHYHYPNPDPD